Protein AF-A0A9P1R414-F1 (afdb_monomer)

Radius of gyration: 11.49 Å; Cα contacts (8 Å, |Δi|>4): 65; chains: 1; bounding box: 33×20×31 Å

Sequence (61 aa):
MQSKRLEFPESADEYREGVDARDRGERLQACPYGLHMLYERSLWLAGHHDRDMGIAPRVAA

Structure (mmCIF, N/CA/C/O backbone):
data_AF-A0A9P1R414-F1
#
_entry.id   AF-A0A9P1R414-F1
#
loop_
_atom_site.group_PDB
_atom_site.id
_atom_site.type_symbol
_atom_site.label_atom_id
_atom_site.label_alt_id
_atom_site.label_comp_id
_atom_site.label_asym_id
_atom_site.label_entity_id
_atom_site.label_seq_id
_atom_site.pdbx_PDB_ins_code
_atom_site.Cartn_x
_atom_site.Cartn_y
_atom_site.Cartn_z
_atom_site.occupancy
_atom_site.B_iso_or_equiv
_atom_site.auth_seq_id
_atom_site.auth_comp_id
_atom_site.auth_asym_id
_atom_site.auth_atom_id
_atom_site.pdbx_PDB_model_num
ATOM 1 N N . MET A 1 1 ? 13.247 -0.380 -23.994 1.00 42.94 1 MET A N 1
ATOM 2 C CA . MET A 1 1 ? 12.002 -0.310 -23.200 1.00 42.94 1 MET A CA 1
ATOM 3 C C . MET A 1 1 ? 11.695 1.154 -22.964 1.00 42.94 1 MET A C 1
ATOM 5 O O . MET A 1 1 ? 12.554 1.848 -22.439 1.00 42.94 1 MET A O 1
ATOM 9 N N . GLN A 1 2 ? 10.546 1.655 -23.421 1.00 46.44 2 GLN A N 1
ATOM 10 C CA . GLN A 1 2 ? 10.119 3.006 -23.056 1.00 46.44 2 GLN A CA 1
ATOM 11 C C . GLN A 1 2 ? 9.823 3.004 -21.553 1.00 46.44 2 GLN A C 1
ATOM 13 O O . GLN A 1 2 ? 8.889 2.329 -21.126 1.00 46.44 2 GLN A O 1
ATOM 18 N N . SER A 1 3 ? 10.613 3.728 -20.755 1.00 54.66 3 SER A N 1
ATOM 19 C CA . SER A 1 3 ? 10.202 4.106 -19.403 1.00 54.66 3 SER A CA 1
ATOM 20 C C . SER A 1 3 ? 8.982 5.005 -19.544 1.00 54.66 3 SER A C 1
ATOM 22 O O . SER A 1 3 ? 9.114 6.218 -19.698 1.00 54.66 3 SER A O 1
ATOM 24 N N . LYS A 1 4 ? 7.785 4.412 -19.515 1.00 57.88 4 LYS A N 1
ATOM 25 C CA . LYS A 1 4 ? 6.576 5.146 -19.153 1.00 57.88 4 LYS A CA 1
ATOM 26 C C . LYS A 1 4 ? 6.754 5.544 -17.695 1.00 57.88 4 LYS A C 1
ATOM 28 O O . LYS A 1 4 ? 6.369 4.822 -16.787 1.00 57.88 4 LYS A O 1
ATOM 33 N N . ARG A 1 5 ? 7.440 6.666 -17.483 1.00 57.03 5 ARG A N 1
ATOM 34 C CA . ARG A 1 5 ? 7.441 7.365 -16.207 1.00 5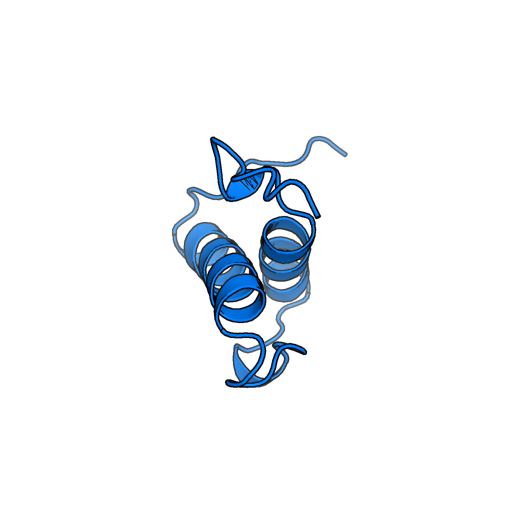7.03 5 ARG A CA 1
ATOM 35 C C . ARG A 1 5 ? 5.988 7.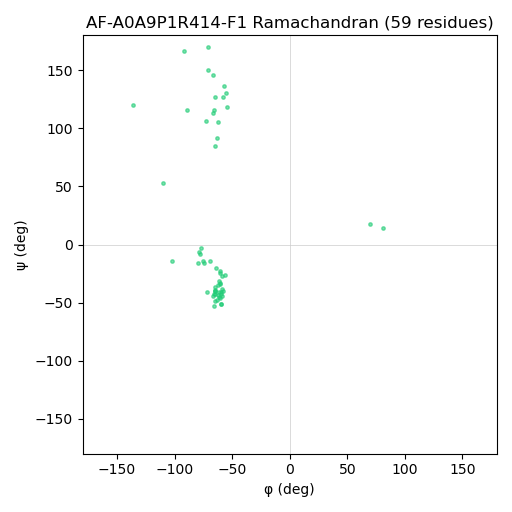772 -16.003 1.00 57.03 5 ARG A C 1
ATOM 37 O O . ARG A 1 5 ? 5.490 8.613 -16.746 1.00 57.03 5 ARG A O 1
ATOM 44 N N . LEU A 1 6 ? 5.293 7.080 -15.110 1.00 57.19 6 LEU A N 1
ATOM 45 C CA . LEU A 1 6 ? 3.935 7.449 -14.747 1.00 57.19 6 LEU A CA 1
ATOM 46 C C . LEU A 1 6 ? 3.989 8.889 -14.227 1.00 57.19 6 LEU A C 1
ATOM 48 O O . LEU A 1 6 ? 4.823 9.197 -13.375 1.00 57.19 6 LEU A O 1
ATOM 52 N N . GLU A 1 7 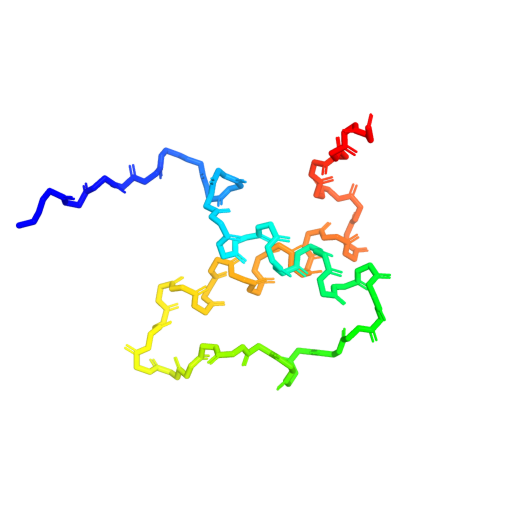? 3.158 9.776 -14.779 1.00 67.19 7 GLU A N 1
ATOM 53 C CA . GLU A 1 7 ? 3.050 11.159 -14.288 1.00 67.19 7 GLU A CA 1
ATOM 54 C C . GLU A 1 7 ? 2.585 11.190 -12.824 1.00 67.19 7 GLU A C 1
ATOM 56 O O . GLU A 1 7 ? 2.924 12.120 -12.098 1.00 67.19 7 GLU A O 1
ATOM 61 N N . PHE A 1 8 ? 1.886 10.136 -12.384 1.00 73.88 8 PHE A N 1
ATOM 62 C CA . PHE A 1 8 ? 1.313 9.992 -11.050 1.00 73.88 8 PHE A CA 1
ATOM 63 C C . PHE A 1 8 ? 1.579 8.580 -10.499 1.00 73.88 8 PHE A C 1
ATOM 65 O O . PHE A 1 8 ? 1.157 7.605 -11.136 1.00 73.88 8 PHE A O 1
ATOM 72 N N . PRO A 1 9 ? 2.275 8.422 -9.357 1.00 74.19 9 PRO A N 1
ATOM 73 C CA . PRO A 1 9 ? 2.554 7.111 -8.761 1.00 74.19 9 PRO A CA 1
ATOM 74 C C . PRO A 1 9 ? 1.284 6.311 -8.432 1.00 74.19 9 PRO A C 1
ATOM 76 O O . PRO A 1 9 ? 1.307 5.089 -8.506 1.00 74.19 9 PRO A O 1
ATOM 79 N N . GLU A 1 10 ? 0.160 6.981 -8.179 1.00 80.56 10 GLU A N 1
ATOM 80 C CA . GLU A 1 10 ? -1.148 6.394 -7.865 1.00 80.56 10 GLU A CA 1
ATOM 81 C C . GLU A 1 10 ? -1.741 5.574 -9.020 1.00 80.56 10 GLU A C 1
ATOM 83 O O . GLU A 1 10 ? -2.618 4.733 -8.820 1.00 80.56 10 GLU A O 1
ATOM 88 N N . SER A 1 11 ? -1.263 5.807 -10.244 1.00 82.50 11 SER A N 1
ATOM 89 C CA . SER A 1 11 ? -1.676 5.038 -11.421 1.00 82.50 11 SER A CA 1
ATOM 90 C C . SER A 1 11 ? -0.980 3.677 -11.527 1.00 82.50 11 SER A C 1
ATOM 92 O O . SER A 1 11 ? -1.460 2.799 -12.250 1.00 82.50 11 SER A O 1
ATOM 94 N N . ALA A 1 12 ? 0.115 3.477 -10.789 1.00 90.38 12 ALA A N 1
ATOM 95 C CA . ALA A 1 12 ? 0.864 2.230 -10.786 1.00 90.38 12 ALA A CA 1
ATOM 96 C C . ALA A 1 12 ? 0.042 1.085 -10.175 1.00 90.38 12 ALA A C 1
ATOM 98 O O . ALA A 1 12 ? -0.741 1.297 -9.243 1.00 90.38 12 ALA A O 1
ATOM 99 N N . ASP A 1 13 ? 0.218 -0.132 -10.692 1.00 93.31 13 ASP A N 1
ATOM 100 C CA . ASP A 1 13 ? -0.388 -1.324 -10.090 1.00 93.31 13 ASP A CA 1
ATOM 101 C C . ASP A 1 13 ? 0.211 -1.550 -8.691 1.00 93.31 13 ASP A C 1
ATOM 103 O O . ASP A 1 13 ? -0.523 -1.758 -7.730 1.00 93.31 13 ASP A O 1
ATOM 107 N N . GLU A 1 14 ? 1.522 -1.340 -8.546 1.00 95.94 14 GLU A N 1
ATOM 108 C CA . GLU A 1 14 ? 2.270 -1.482 -7.295 1.00 95.94 14 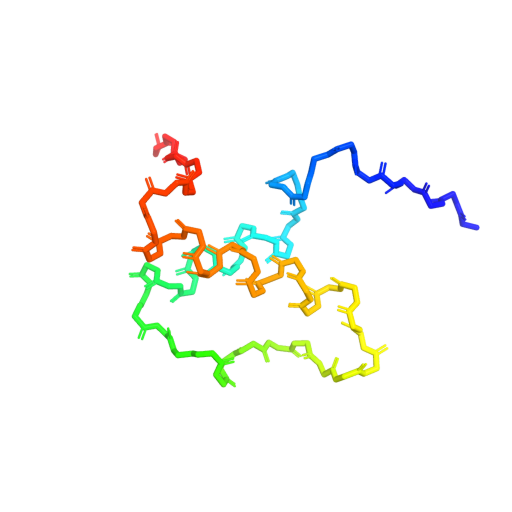GLU A CA 1
ATOM 109 C C . GLU A 1 14 ? 1.722 -0.574 -6.185 1.00 95.94 14 GLU A C 1
ATOM 111 O O . GLU A 1 14 ? 1.621 -0.985 -5.030 1.00 95.94 14 GLU A O 1
ATOM 116 N N . TYR A 1 15 ? 1.338 0.660 -6.529 1.00 95.25 15 TYR A N 1
ATOM 117 C CA . TYR A 1 15 ? 0.729 1.593 -5.580 1.00 95.25 15 TYR A CA 1
ATOM 118 C C . TYR A 1 15 ? -0.627 1.076 -5.089 1.00 95.25 15 TYR A C 1
ATOM 120 O O . TYR A 1 15 ? -0.874 1.040 -3.882 1.00 95.25 15 TYR A O 1
ATOM 128 N N . ARG A 1 16 ? -1.495 0.641 -6.014 1.00 93.62 16 ARG A N 1
ATOM 129 C CA . ARG A 1 16 ? -2.816 0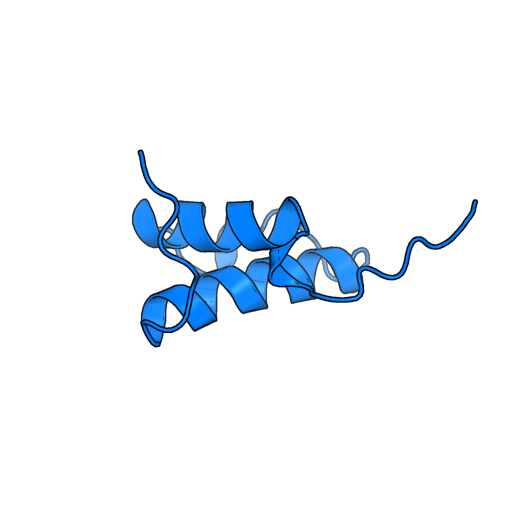.079 -5.686 1.00 93.62 16 ARG A CA 1
ATOM 130 C C . ARG A 1 16 ? -2.688 -1.177 -4.828 1.00 93.62 16 ARG A C 1
ATOM 132 O O . ARG A 1 16 ? -3.390 -1.301 -3.8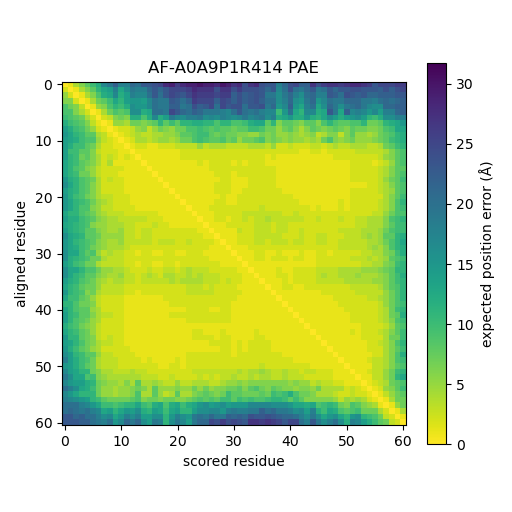30 1.00 93.62 16 ARG A O 1
ATOM 139 N N . GLU A 1 17 ? -1.725 -2.042 -5.133 1.00 95.56 17 GLU A N 1
ATOM 140 C CA . GLU A 1 17 ? -1.417 -3.212 -4.309 1.00 95.56 17 GLU A CA 1
ATOM 141 C C . GLU A 1 17 ? -1.033 -2.837 -2.869 1.00 95.56 17 GLU A C 1
ATOM 143 O O . GLU A 1 17 ? -1.433 -3.526 -1.927 1.00 95.56 17 GLU A O 1
ATOM 148 N N . GLY A 1 18 ? -0.286 -1.744 -2.682 1.00 95.81 18 GLY A N 1
ATOM 149 C CA . GLY A 1 18 ? 0.069 -1.212 -1.364 1.00 95.81 18 GLY A CA 1
ATOM 150 C C . GLY A 1 18 ? -1.138 -0.714 -0.570 1.00 95.81 18 GLY A C 1
ATOM 151 O O . GLY A 1 18 ? -1.262 -1.018 0.622 1.00 95.81 18 GLY A O 1
ATOM 152 N N . VAL A 1 19 ? -2.052 -0.000 -1.236 1.00 95.44 19 VAL A N 1
ATOM 153 C CA . VAL A 1 19 ? -3.333 0.435 -0.652 1.00 95.44 19 VAL A CA 1
ATOM 154 C C . VAL A 1 19 ? -4.158 -0.778 -0.216 1.00 95.44 19 VAL A C 1
ATOM 156 O O . VAL A 1 19 ? -4.568 -0.858 0.944 1.00 95.44 19 VAL A O 1
ATOM 159 N N . ASP A 1 20 ? -4.339 -1.756 -1.105 1.00 95.12 20 ASP A N 1
ATOM 160 C CA . ASP A 1 20 ? -5.156 -2.939 -0.834 1.00 95.12 20 ASP A CA 1
ATOM 161 C C . ASP A 1 20 ? -4.558 -3.803 0.284 1.00 95.12 20 ASP A C 1
ATOM 163 O O . ASP A 1 20 ? -5.280 -4.329 1.131 1.00 95.12 20 ASP A O 1
ATOM 167 N N . ALA A 1 21 ? -3.229 -3.945 0.323 1.00 96.44 21 ALA A N 1
ATOM 168 C CA . ALA A 1 21 ? -2.541 -4.648 1.402 1.00 96.44 21 ALA A CA 1
ATOM 169 C C . ALA A 1 21 ? -2.811 -3.986 2.755 1.00 96.44 21 ALA A C 1
ATOM 171 O O . ALA A 1 21 ? -3.065 -4.674 3.750 1.00 96.44 21 ALA A O 1
ATOM 172 N N . ARG A 1 22 ? -2.823 -2.648 2.799 1.00 95.31 22 ARG A N 1
ATOM 173 C CA . ARG A 1 22 ? -3.175 -1.931 4.021 1.00 95.31 22 ARG A CA 1
ATOM 174 C C . ARG A 1 22 ? -4.629 -2.159 4.418 1.00 95.31 22 ARG A C 1
ATOM 176 O O . ARG A 1 22 ? -4.882 -2.423 5.593 1.00 95.31 22 ARG A O 1
ATOM 183 N N . ASP A 1 23 ? -5.552 -2.127 3.461 1.00 94.25 23 ASP A N 1
ATOM 184 C CA . ASP A 1 23 ? -6.972 -2.412 3.699 1.00 94.25 23 ASP A CA 1
ATOM 185 C C . ASP A 1 23 ? -7.216 -3.842 4.210 1.00 94.25 23 ASP A C 1
ATOM 187 O O . ASP A 1 23 ? -8.096 -4.062 5.044 1.00 94.25 23 ASP A O 1
ATOM 191 N N . ARG A 1 24 ? -6.383 -4.810 3.806 1.00 95.56 24 ARG A N 1
ATOM 192 C CA . ARG A 1 24 ? -6.375 -6.180 4.355 1.00 95.56 24 ARG A CA 1
ATOM 193 C C . ARG A 1 24 ? -5.704 -6.302 5.731 1.00 95.56 24 ARG A C 1
ATOM 195 O O . ARG A 1 24 ? -5.698 -7.385 6.313 1.00 95.56 24 ARG A O 1
ATOM 202 N N . GLY A 1 25 ? -5.148 -5.218 6.273 1.00 95.75 25 GLY A N 1
ATOM 203 C CA . GLY A 1 25 ? -4.460 -5.199 7.566 1.00 95.75 25 GLY A CA 1
ATOM 204 C C . GLY A 1 25 ? -3.013 -5.701 7.523 1.00 95.75 25 GLY A C 1
ATOM 205 O O . GLY A 1 25 ? -2.420 -5.965 8.574 1.00 95.75 25 GLY A O 1
ATOM 206 N N . GLU A 1 26 ? -2.420 -5.829 6.335 1.00 96.38 26 GLU A N 1
ATOM 207 C CA . GLU A 1 26 ? -1.040 -6.277 6.181 1.00 96.38 26 GLU A CA 1
ATOM 208 C C . GLU A 1 26 ? -0.043 -5.210 6.661 1.00 96.38 26 GLU A C 1
ATOM 210 O O . GLU A 1 26 ? -0.284 -3.996 6.614 1.00 96.38 26 GLU A O 1
ATOM 215 N N . ARG A 1 27 ? 1.109 -5.676 7.152 1.00 94.88 27 ARG A N 1
ATOM 216 C CA . ARG A 1 27 ? 2.218 -4.819 7.594 1.00 94.88 27 ARG A CA 1
ATOM 217 C C . ARG A 1 27 ? 3.196 -4.576 6.446 1.00 94.88 27 ARG A C 1
ATOM 219 O O . ARG A 1 27 ? 3.218 -5.326 5.479 1.00 94.88 27 ARG A O 1
ATOM 226 N N . LEU A 1 28 ? 4.090 -3.601 6.607 1.00 93.12 28 LEU A N 1
ATOM 227 C CA . LEU A 1 28 ? 5.104 -3.249 5.601 1.00 93.12 28 LEU A CA 1
ATOM 228 C C . LEU A 1 28 ? 6.004 -4.425 5.179 1.00 93.12 28 LEU A C 1
ATOM 230 O O . LEU A 1 28 ? 6.534 -4.427 4.073 1.00 93.12 28 LEU A O 1
ATOM 234 N N . GLN A 1 29 ? 6.187 -5.429 6.043 1.00 94.25 29 GLN A N 1
ATOM 235 C CA . GLN A 1 29 ? 6.968 -6.631 5.728 1.00 94.25 29 GLN A CA 1
ATOM 236 C C . GLN A 1 29 ? 6.300 -7.538 4.683 1.00 94.25 29 GLN A C 1
ATOM 238 O O . GLN A 1 29 ? 6.969 -8.419 4.156 1.00 94.25 29 GLN A O 1
ATOM 243 N N . ALA A 1 30 ? 5.013 -7.333 4.391 1.00 95.44 30 ALA A N 1
ATOM 244 C CA . ALA A 1 30 ? 4.298 -8.044 3.335 1.00 95.44 30 ALA A CA 1
ATOM 245 C C . ALA A 1 30 ? 4.618 -7.507 1.930 1.00 95.44 30 ALA A C 1
ATOM 247 O O . ALA A 1 30 ? 4.222 -8.125 0.947 1.00 95.44 30 ALA A O 1
ATOM 248 N N . CYS A 1 31 ? 5.347 -6.386 1.826 1.00 97.00 31 CYS A N 1
ATOM 249 C CA . CYS A 1 31 ? 5.783 -5.835 0.547 1.00 97.00 31 CYS A CA 1
ATOM 250 C C . CYS A 1 31 ? 6.543 -6.907 -0.260 1.00 97.00 31 CYS A C 1
ATOM 252 O O . CYS A 1 31 ? 7.603 -7.358 0.190 1.00 97.00 31 CYS A O 1
ATOM 254 N N . PRO A 1 32 ? 6.049 -7.304 -1.448 1.00 96.75 32 PRO A N 1
ATOM 255 C CA . PRO A 1 32 ? 6.661 -8.380 -2.225 1.00 96.75 32 PRO A CA 1
ATOM 256 C C . PRO A 1 32 ? 7.957 -7.931 -2.914 1.00 96.75 32 PRO A C 1
ATOM 258 O O . PRO A 1 32 ? 8.746 -8.759 -3.374 1.00 96.75 32 PRO A O 1
ATOM 261 N N . TYR A 1 33 ? 8.200 -6.619 -2.979 1.00 97.12 33 TYR A N 1
ATOM 262 C CA . TYR A 1 33 ? 9.321 -6.048 -3.707 1.00 97.12 33 TYR A CA 1
ATOM 263 C C . TYR A 1 33 ? 10.568 -5.927 -2.828 1.00 97.12 33 TYR A C 1
ATOM 265 O O . TYR A 1 33 ? 10.622 -5.176 -1.849 1.00 97.12 33 TYR A O 1
ATOM 273 N N . GLY A 1 34 ? 11.611 -6.669 -3.204 1.00 94.88 34 GLY A N 1
ATOM 274 C CA . GLY A 1 34 ? 12.927 -6.572 -2.579 1.00 94.88 34 GLY A CA 1
ATOM 275 C C . GLY A 1 34 ? 13.652 -5.266 -2.922 1.00 94.88 34 GLY A C 1
ATOM 276 O O . GLY A 1 34 ? 13.273 -4.536 -3.830 1.00 94.88 34 GLY A O 1
ATOM 277 N N . LEU A 1 35 ? 14.766 -4.990 -2.235 1.00 93.94 35 LEU A N 1
ATOM 278 C CA . LEU A 1 35 ? 15.550 -3.758 -2.439 1.00 93.94 35 LEU A CA 1
ATOM 279 C C . LEU A 1 35 ? 16.113 -3.589 -3.862 1.00 93.94 35 LEU A C 1
ATOM 281 O O . LEU A 1 35 ? 16.405 -2.471 -4.269 1.00 93.94 35 LEU A O 1
ATOM 285 N N . HIS A 1 36 ? 16.262 -4.680 -4.614 1.00 95.31 36 HIS A N 1
ATOM 286 C CA . HIS A 1 36 ? 16.692 -4.652 -6.015 1.00 95.31 36 HIS A CA 1
ATOM 287 C C . HIS A 1 36 ? 15.592 -4.158 -6.976 1.00 95.31 36 HIS A C 1
ATOM 289 O O . HIS A 1 36 ? 15.908 -3.764 -8.092 1.00 95.31 36 HIS A O 1
ATOM 295 N N . MET A 1 37 ? 14.331 -4.135 -6.529 1.00 96.06 37 MET A N 1
ATOM 296 C CA . MET A 1 37 ? 13.165 -3.561 -7.215 1.00 96.06 37 MET A CA 1
ATOM 297 C C . MET A 1 37 ? 12.717 -2.298 -6.471 1.00 96.06 37 MET A C 1
ATOM 299 O O . MET A 1 37 ? 11.591 -2.181 -5.991 1.00 96.06 37 MET A O 1
ATOM 303 N N . LEU A 1 38 ? 13.667 -1.381 -6.250 1.00 94.69 38 LEU A N 1
ATOM 304 C CA . LEU A 1 38 ? 13.454 -0.221 -5.384 1.00 94.69 38 LEU A CA 1
ATOM 305 C C . LEU A 1 38 ? 12.312 0.672 -5.883 1.00 94.69 38 LEU A C 1
ATOM 307 O O . LEU A 1 38 ? 11.606 1.249 -5.064 1.00 94.69 38 LEU A O 1
ATOM 311 N N . TYR A 1 39 ? 12.128 0.777 -7.199 1.00 93.56 39 TYR A N 1
ATOM 312 C CA . TYR A 1 39 ? 11.084 1.608 -7.791 1.00 93.56 39 TYR A CA 1
ATOM 313 C C . TYR A 1 39 ? 9.684 1.084 -7.443 1.00 93.56 39 TYR A C 1
ATOM 315 O O . TYR A 1 39 ? 8.881 1.811 -6.862 1.00 93.56 39 TYR A O 1
ATOM 323 N N . GLU A 1 40 ? 9.438 -0.197 -7.699 1.00 95.69 40 GLU A N 1
ATOM 324 C CA . GLU A 1 40 ? 8.195 -0.907 -7.396 1.00 95.69 40 GLU A CA 1
ATOM 325 C C . GLU A 1 40 ? 7.934 -0.921 -5.886 1.00 95.69 40 GLU A C 1
ATOM 327 O O . GLU A 1 40 ? 6.840 -0.604 -5.416 1.00 95.69 40 GLU A O 1
ATOM 332 N N . ARG A 1 41 ? 8.988 -1.176 -5.099 1.00 96.94 41 ARG A N 1
ATOM 333 C CA . ARG A 1 41 ? 8.936 -1.113 -3.636 1.00 96.94 41 ARG A CA 1
ATOM 334 C C . ARG A 1 41 ? 8.513 0.266 -3.140 1.00 96.94 41 ARG A C 1
ATOM 336 O O . ARG A 1 41 ? 7.711 0.359 -2.215 1.00 96.94 41 ARG A O 1
ATOM 343 N N . SER A 1 42 ? 9.056 1.335 -3.718 1.00 95.56 42 SER A N 1
ATOM 344 C CA . SER A 1 42 ? 8.692 2.705 -3.354 1.00 95.56 42 SER A CA 1
ATOM 345 C C . SER A 1 42 ? 7.236 3.021 -3.686 1.00 95.56 42 SER A C 1
ATOM 347 O O . SER A 1 42 ? 6.573 3.648 -2.865 1.00 95.56 42 SER A O 1
ATOM 349 N N . LEU A 1 43 ? 6.729 2.562 -4.834 1.00 95.56 43 LEU A N 1
ATOM 350 C CA . LEU A 1 43 ? 5.324 2.737 -5.219 1.00 95.56 43 LEU A CA 1
ATOM 351 C C . LEU A 1 43 ? 4.379 2.017 -4.249 1.00 95.56 43 LEU A C 1
ATOM 353 O O . LEU A 1 43 ? 3.444 2.631 -3.738 1.00 95.56 43 LEU A O 1
ATOM 357 N N . TRP A 1 44 ? 4.673 0.757 -3.924 1.00 96.81 44 TRP A N 1
ATOM 358 C CA . TRP A 1 44 ? 3.884 -0.025 -2.970 1.00 96.81 44 TRP A CA 1
ATOM 359 C C . TRP A 1 44 ? 3.868 0.599 -1.574 1.00 96.81 44 TRP A C 1
ATOM 361 O O . TRP A 1 44 ? 2.815 0.734 -0.952 1.00 96.81 44 TRP A O 1
ATOM 371 N N . LEU A 1 45 ? 5.032 1.030 -1.076 1.00 96.00 45 LEU A N 1
ATOM 372 C CA . LEU A 1 45 ? 5.126 1.682 0.231 1.00 96.00 45 LEU A CA 1
ATOM 373 C C . LEU A 1 45 ? 4.387 3.024 0.255 1.00 96.00 45 LEU A C 1
ATOM 375 O O . LEU A 1 45 ? 3.773 3.343 1.270 1.00 96.00 45 LEU A O 1
ATOM 379 N N . ALA A 1 46 ? 4.417 3.786 -0.842 1.00 94.94 46 ALA A N 1
ATOM 380 C CA . ALA A 1 46 ? 3.653 5.024 -0.956 1.00 94.94 46 ALA A CA 1
ATOM 381 C C . ALA A 1 46 ? 2.150 4.754 -0.803 1.00 94.94 46 ALA A C 1
ATOM 383 O O . ALA A 1 46 ? 1.529 5.337 0.078 1.00 94.94 46 ALA A O 1
ATOM 384 N N . GLY A 1 47 ? 1.589 3.799 -1.554 1.00 94.88 47 GLY A N 1
ATOM 385 C CA . GLY A 1 47 ? 0.169 3.445 -1.439 1.00 94.88 47 GLY A CA 1
ATOM 386 C C . GLY A 1 47 ? -0.230 2.968 -0.039 1.00 94.88 47 GLY A C 1
ATOM 387 O O . GLY A 1 47 ? -1.244 3.404 0.509 1.00 94.88 47 GLY A O 1
ATOM 388 N N . HIS A 1 48 ? 0.602 2.127 0.584 1.00 96.12 48 HIS A N 1
ATOM 389 C CA . HIS A 1 48 ? 0.366 1.628 1.945 1.00 96.12 48 HIS A CA 1
ATOM 390 C C . HIS A 1 48 ? 0.309 2.766 2.980 1.00 96.12 48 HIS A C 1
ATOM 392 O O . HIS A 1 48 ? -0.620 2.830 3.789 1.00 96.12 48 HIS A O 1
ATOM 398 N N . HIS A 1 49 ? 1.258 3.705 2.918 1.00 95.31 49 HIS A N 1
ATOM 399 C CA . HIS A 1 49 ? 1.321 4.857 3.822 1.00 95.31 49 HIS A CA 1
ATOM 400 C C . HIS A 1 49 ? 0.235 5.900 3.550 1.00 95.31 49 HIS A C 1
ATOM 402 O O . HIS A 1 49 ? -0.369 6.420 4.489 1.00 95.31 49 HIS A O 1
ATOM 408 N N . ASP A 1 50 ? -0.049 6.185 2.284 1.00 94.25 50 ASP A N 1
ATOM 409 C CA . ASP A 1 50 ? -1.099 7.116 1.877 1.00 94.25 50 ASP A CA 1
ATOM 410 C C . ASP A 1 50 ? -2.470 6.654 2.363 1.00 94.25 50 ASP A C 1
ATOM 412 O O . ASP A 1 50 ? -3.326 7.470 2.726 1.00 94.25 50 ASP A O 1
ATO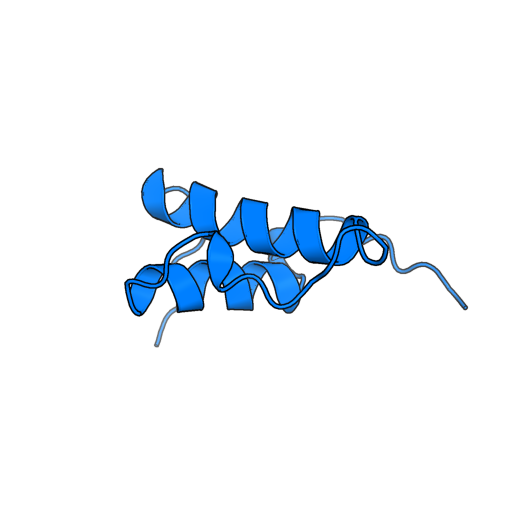M 416 N N . ARG A 1 51 ? -2.675 5.334 2.431 1.00 93.06 51 ARG A N 1
ATOM 417 C CA . ARG A 1 51 ? -3.890 4.766 3.000 1.00 93.06 51 ARG A CA 1
ATOM 418 C C . ARG A 1 51 ? -4.001 5.033 4.500 1.00 93.06 51 ARG A C 1
ATOM 420 O O . ARG A 1 51 ? -5.066 5.461 4.943 1.00 93.06 51 ARG A O 1
ATOM 427 N N . ASP A 1 52 ? -2.919 4.862 5.259 1.00 90.50 52 ASP A N 1
ATOM 428 C CA . ASP A 1 52 ? -2.871 5.214 6.690 1.00 90.50 52 ASP A CA 1
ATOM 429 C C . ASP A 1 52 ? -3.095 6.714 6.934 1.00 90.50 52 ASP A C 1
ATOM 431 O O . ASP A 1 52 ? -3.735 7.101 7.912 1.00 90.50 52 ASP A O 1
ATOM 435 N N . MET A 1 53 ? -2.609 7.565 6.029 1.00 90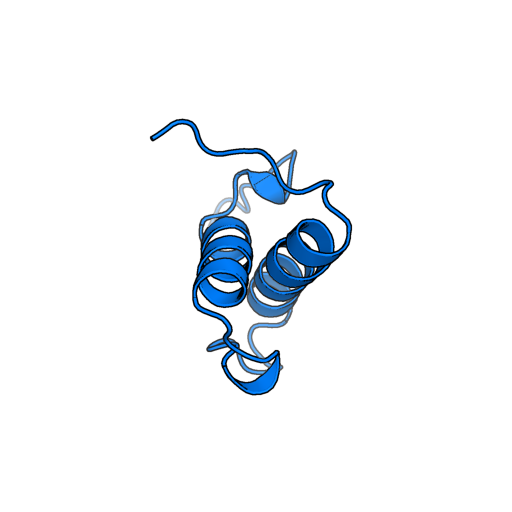.56 53 MET A N 1
ATOM 436 C CA . MET A 1 53 ? -2.794 9.018 6.091 1.00 90.56 53 MET A CA 1
ATOM 437 C C . MET A 1 53 ? -4.177 9.482 5.604 1.00 90.56 53 MET A C 1
ATOM 439 O O . MET A 1 53 ? -4.497 10.665 5.713 1.00 90.56 53 MET A O 1
ATOM 443 N N . GLY A 1 54 ? -5.008 8.579 5.071 1.00 89.38 54 GLY A N 1
ATOM 444 C CA . GLY A 1 54 ? -6.331 8.907 4.535 1.00 89.38 54 GLY A CA 1
ATOM 445 C C . GLY A 1 54 ? -6.302 9.725 3.238 1.00 89.38 54 GLY A C 1
ATOM 446 O O . GLY A 1 54 ? -7.316 10.327 2.887 1.00 89.38 54 GLY A O 1
ATOM 447 N N . ILE A 1 55 ? -5.163 9.751 2.540 1.00 86.12 55 ILE A N 1
ATOM 448 C CA . ILE A 1 55 ? -4.965 10.491 1.283 1.00 86.12 55 ILE A CA 1
ATOM 449 C C . ILE A 1 55 ? -5.011 9.587 0.048 1.00 86.12 55 ILE A C 1
ATOM 451 O O . ILE A 1 55 ? -5.179 10.093 -1.059 1.00 86.12 55 ILE A O 1
ATOM 455 N N . ALA A 1 56 ? -4.919 8.263 0.228 1.00 82.25 56 ALA A N 1
ATOM 456 C CA . ALA A 1 56 ? -5.060 7.317 -0.873 1.00 82.25 56 ALA A CA 1
ATOM 457 C C . ALA A 1 56 ? -6.415 7.501 -1.592 1.00 82.25 56 ALA A C 1
ATOM 459 O O . ALA A 1 56 ? -7.454 7.618 -0.920 1.00 82.25 56 ALA A O 1
ATOM 460 N N . PRO A 1 57 ? -6.444 7.485 -2.939 1.00 74.00 57 PRO A N 1
ATOM 461 C CA . PRO A 1 57 ? -7.681 7.582 -3.701 1.00 74.00 57 PRO A CA 1
ATOM 462 C C . PRO A 1 57 ? -8.667 6.494 -3.268 1.00 74.00 57 PRO A C 1
ATOM 464 O O . PRO A 1 57 ? -8.324 5.314 -3.206 1.00 74.00 57 PRO A O 1
ATOM 467 N N . ARG A 1 58 ? -9.917 6.869 -2.975 1.00 64.31 58 ARG A N 1
ATOM 468 C CA . ARG A 1 58 ? -10.974 5.876 -2.740 1.00 64.31 58 ARG A CA 1
ATOM 469 C C . ARG A 1 58 ? -11.325 5.258 -4.086 1.00 64.31 58 ARG A C 1
ATOM 471 O O . ARG A 1 58 ? -11.974 5.910 -4.902 1.00 64.31 58 ARG A O 1
ATOM 478 N N . VAL A 1 59 ? -10.903 4.021 -4.317 1.00 56.72 59 VAL A N 1
ATOM 479 C CA . VAL A 1 59 ? -11.396 3.247 -5.456 1.00 56.72 59 VAL A CA 1
ATOM 480 C C . VAL A 1 59 ? -12.887 3.002 -5.205 1.00 56.72 59 VAL A C 1
ATOM 482 O O . VAL A 1 59 ? -13.263 2.425 -4.183 1.00 56.72 59 VAL A O 1
ATOM 485 N N . ALA A 1 60 ? -13.749 3.545 -6.067 1.00 45.31 60 ALA A N 1
ATOM 486 C CA . ALA A 1 60 ? -1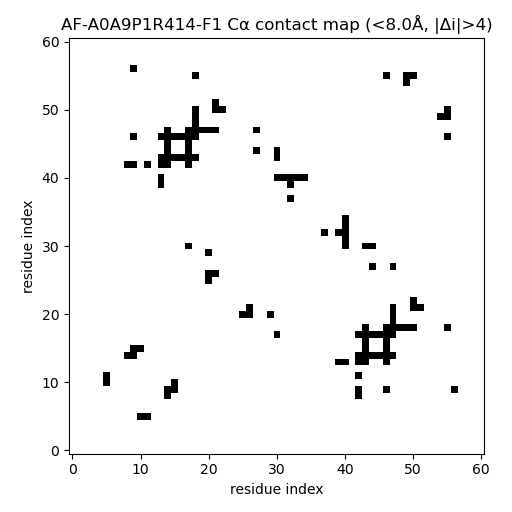5.174 3.238 -6.036 1.00 45.31 60 ALA A CA 1
ATOM 487 C C . ALA A 1 60 ? -15.346 1.752 -6.386 1.00 45.31 60 ALA A C 1
ATOM 489 O O . ALA A 1 60 ? -14.773 1.297 -7.376 1.00 45.31 60 ALA A O 1
ATOM 490 N N . ALA A 1 61 ? -16.063 1.022 -5.530 1.00 45.47 61 ALA A N 1
ATOM 491 C CA . ALA A 1 61 ? -16.384 -0.393 -5.712 1.00 45.47 61 ALA A CA 1
ATOM 492 C C . ALA A 1 61 ? -17.255 -0.640 -6.952 1.00 45.47 61 ALA A C 1
ATOM 494 O O . ALA A 1 61 ? -18.072 0.254 -7.280 1.00 45.47 61 ALA A O 1
#

Foldseek 3Di:
DPPPPPPDLLPDPLLVQLLVCVVVVHDLVPRPDDVVNVVSSVSSPNSVVCNVVVNRDPDDD

pLDDT: mean 85.66, std 16.09, range [42.94, 97.12]

Organism: Pseudomonas aeruginosa (NCBI:txid287)

Solvent-accessible surface area (backbone atoms only — not comparable to full-atom values): 3676 Å² total; per-residue (Å²): 130,84,80,77,72,65,96,46,62,78,76,37,67,45,9,50,52,17,30,52,38,39,76,73,68,53,57,82,87,68,59,86,50,51,83,92,41,48,68,54,31,49,31,18,51,47,22,29,49,29,44,77,70,70,67,45,80,80,77,80,130

Mean predicted aligned error: 6.09 Å

Secondary structure (DSSP, 8-state):
------SSGGGSHHHHHHHHHHHTT--GGG----GGGHHHHHHHHHHHHHHHTT-S-----